Protein AF-A0A8T6Y3Q6-F1 (afdb_monomer_lite)

Sequence (61 aa):
LCRDGLIEAVGEVEELEDLAKEGDSRFDCGELTLVPGFIDSHCHFVSMGLKALRVDLNEAR

Secondary structure (DSSP, 8-state):
-EETTEE---S-HHHHHTT--TTPPP---TTPPP-PPP--SS--HHHHHHHHHSPP-TT--

Foldseek 3Di:
DDDPNGDPDDDDPVVVVVVDDVPDDDDDPDPDDDDDDDDPPDDPVVVVVVVVPDDDCVPVD

Radius of gyration: 20.44 Å; chains: 1; bounding box: 45×22×47 Å

pLDDT: mean 94.81, std 4.74, range [63.28, 97.69]

Structure (mmCIF, N/CA/C/O backbone):
data_AF-A0A8T6Y3Q6-F1
#
_entry.id   AF-A0A8T6Y3Q6-F1
#
loop_
_atom_site.group_PDB
_atom_site.id
_atom_site.type_symbol
_atom_site.label_atom_id
_atom_site.label_alt_id
_atom_site.label_comp_id
_atom_site.label_asym_id
_atom_site.label_entity_id
_atom_site.label_seq_id
_atom_site.pdbx_PDB_ins_code
_atom_site.Cartn_x
_atom_site.Cartn_y
_atom_site.Cartn_z
_atom_site.occupancy
_atom_site.B_iso_or_equiv
_atom_site.auth_seq_id
_atom_site.auth_comp_id
_atom_site.auth_asym_id
_atom_site.auth_atom_id
_atom_site.pdbx_PDB_model_num
ATOM 1 N N . LEU A 1 1 ? -5.988 -2.412 11.019 1.00 94.44 1 LEU A N 1
ATOM 2 C CA . LEU A 1 1 ? -6.716 -3.688 10.819 1.00 94.44 1 LEU A CA 1
ATOM 3 C C . LEU A 1 1 ? -7.099 -3.824 9.349 1.00 94.44 1 LEU A C 1
ATOM 5 O O . LEU A 1 1 ? -7.591 -2.856 8.774 1.00 94.44 1 LEU A O 1
ATOM 9 N N . CYS A 1 2 ? -6.876 -4.992 8.746 1.00 96.19 2 CYS A N 1
ATOM 10 C CA . CYS A 1 2 ? -7.240 -5.255 7.351 1.00 96.19 2 CYS A CA 1
ATOM 11 C C . CYS A 1 2 ? -8.062 -6.540 7.253 1.00 96.19 2 CYS A C 1
ATOM 13 O O . CYS A 1 2 ? -7.761 -7.514 7.942 1.00 96.19 2 CYS A O 1
ATOM 15 N N . ARG A 1 3 ? -9.062 -6.553 6.370 1.00 95.88 3 ARG A N 1
ATOM 16 C CA . ARG A 1 3 ? -9.928 -7.710 6.117 1.00 95.88 3 ARG A CA 1
ATOM 17 C C . ARG A 1 3 ? -10.323 -7.728 4.646 1.00 95.88 3 ARG A C 1
ATOM 19 O O . ARG A 1 3 ? -10.541 -6.673 4.059 1.00 95.88 3 ARG A O 1
ATOM 26 N N . ASP A 1 4 ? -10.329 -8.910 4.034 1.00 95.56 4 ASP A N 1
ATOM 27 C CA . ASP A 1 4 ? -10.720 -9.110 2.628 1.00 95.56 4 ASP A CA 1
ATOM 28 C C . ASP A 1 4 ? -9.994 -8.187 1.625 1.00 95.56 4 ASP A C 1
ATOM 30 O O . ASP A 1 4 ? -10.561 -7.723 0.638 1.00 95.56 4 ASP A O 1
ATOM 34 N N . GLY A 1 5 ? -8.710 -7.903 1.884 1.00 95.94 5 GLY A N 1
ATOM 35 C CA . GLY A 1 5 ? -7.878 -7.035 1.041 1.00 95.94 5 GLY A CA 1
ATOM 36 C C . GLY A 1 5 ? -8.153 -5.533 1.183 1.00 95.94 5 GLY A C 1
ATOM 37 O O . GLY A 1 5 ? -7.596 -4.744 0.421 1.00 95.94 5 GLY A O 1
ATOM 38 N N . LEU A 1 6 ? -8.977 -5.126 2.150 1.00 97.44 6 LEU A N 1
ATOM 39 C CA . LEU A 1 6 ? -9.340 -3.737 2.418 1.00 97.44 6 LEU A CA 1
ATOM 40 C C . LEU A 1 6 ? -8.866 -3.294 3.806 1.00 97.44 6 LEU A C 1
ATOM 42 O O . LEU A 1 6 ? -8.687 -4.102 4.720 1.00 97.44 6 LEU A O 1
ATOM 46 N N . ILE A 1 7 ? -8.685 -1.984 3.961 1.00 97.12 7 ILE A N 1
ATOM 47 C CA . ILE A 1 7 ? -8.450 -1.356 5.263 1.00 97.12 7 ILE A CA 1
ATOM 48 C C . ILE A 1 7 ? -9.802 -1.260 5.976 1.00 97.12 7 ILE A C 1
ATOM 50 O O . ILE A 1 7 ? -10.692 -0.552 5.509 1.00 97.12 7 ILE A O 1
ATOM 54 N N . GLU A 1 8 ? -9.951 -1.976 7.091 1.00 96.88 8 GLU A N 1
ATOM 55 C CA . GLU A 1 8 ? -11.181 -1.989 7.899 1.00 96.88 8 GLU A CA 1
ATOM 56 C C . GLU A 1 8 ? -11.148 -0.890 8.972 1.00 96.88 8 GLU A C 1
ATOM 58 O O . GLU A 1 8 ? -12.144 -0.207 9.191 1.00 96.88 8 GLU A O 1
ATOM 63 N N . ALA A 1 9 ? -9.986 -0.678 9.603 1.00 97.19 9 ALA A N 1
ATOM 64 C CA . ALA A 1 9 ? -9.786 0.363 10.612 1.00 97.19 9 ALA A CA 1
ATOM 65 C C . ALA A 1 9 ? -8.327 0.844 10.670 1.00 97.19 9 ALA A C 1
ATOM 67 O O . ALA A 1 9 ? -7.388 0.065 10.445 1.00 97.19 9 ALA A O 1
ATOM 68 N N . VAL A 1 10 ? -8.156 2.120 11.024 1.00 97.06 10 VAL A N 1
ATOM 69 C CA . VAL A 1 10 ? -6.880 2.811 11.269 1.00 97.06 10 VAL A CA 1
ATOM 70 C C . VAL A 1 10 ? -7.010 3.558 12.595 1.00 97.06 10 VAL A C 1
ATOM 72 O O . VAL A 1 10 ? -8.013 4.239 12.794 1.00 97.06 10 VAL A O 1
ATOM 75 N N . GLY A 1 11 ? -6.022 3.432 13.477 1.00 96.19 11 GLY A N 1
ATOM 76 C CA . GLY A 1 11 ? -6.054 4.007 14.822 1.00 96.19 11 GLY A CA 1
ATOM 77 C C . GLY A 1 11 ? -4.832 3.594 15.636 1.00 96.19 11 GLY A C 1
ATOM 78 O O . GLY A 1 11 ? -3.872 3.057 15.070 1.00 96.19 11 GLY A O 1
ATOM 79 N N . GLU A 1 12 ? -4.893 3.841 16.942 1.00 97.12 12 GLU A N 1
ATOM 80 C CA . GLU A 1 12 ? -3.865 3.402 17.891 1.00 97.12 12 GLU A CA 1
ATOM 81 C C . GLU A 1 12 ? -3.865 1.872 18.029 1.00 97.12 12 GLU A C 1
ATOM 83 O O . GLU A 1 12 ? -4.865 1.203 17.755 1.00 97.12 12 GLU A O 1
ATOM 88 N N . VAL A 1 13 ? -2.736 1.289 18.443 1.00 94.19 13 VAL A N 1
ATOM 89 C CA . VAL A 1 13 ? -2.588 -0.177 18.506 1.00 94.19 13 VAL A CA 1
ATOM 90 C C . VAL A 1 13 ? -3.622 -0.787 19.445 1.00 94.19 13 VAL A C 1
ATOM 92 O O . VAL A 1 13 ? -4.268 -1.763 19.080 1.00 94.19 13 VAL A O 1
ATOM 95 N N . GLU A 1 14 ? -3.821 -0.191 20.617 1.00 95.19 14 GLU A N 1
ATOM 96 C CA . GLU A 1 14 ? -4.755 -0.677 21.630 1.00 95.19 14 GLU A CA 1
ATOM 97 C C . GLU A 1 14 ? -6.197 -0.718 21.102 1.00 95.19 14 GLU A C 1
ATOM 99 O O . GLU A 1 14 ? -6.896 -1.710 21.297 1.00 95.19 14 GLU A O 1
ATOM 104 N N . GLU A 1 15 ? -6.620 0.308 20.356 1.00 95.69 15 GLU A N 1
ATOM 105 C CA . GLU A 1 15 ? -7.958 0.373 19.748 1.00 95.69 15 GLU A CA 1
ATOM 106 C C . GLU A 1 15 ? -8.156 -0.708 18.676 1.00 95.69 15 GLU A C 1
ATOM 108 O O . GLU A 1 15 ? -9.260 -1.217 18.483 1.00 95.69 15 GLU A O 1
ATOM 113 N N .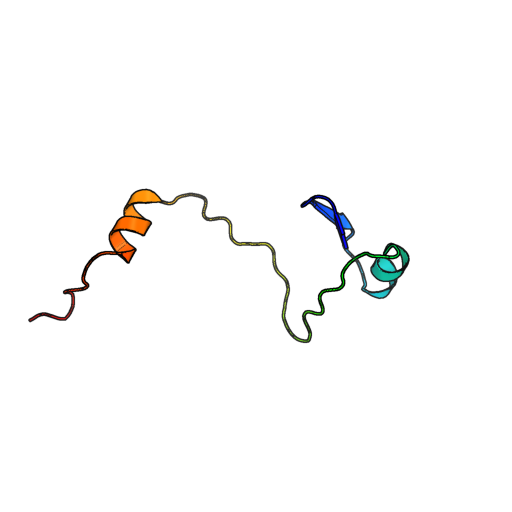 LEU A 1 16 ? -7.090 -1.055 17.950 1.00 95.44 16 LEU A N 1
ATOM 114 C CA . LEU A 1 16 ? -7.133 -2.077 16.907 1.00 95.44 16 LEU A CA 1
ATOM 115 C C . LEU A 1 16 ? -7.114 -3.499 17.478 1.00 95.44 16 LEU A C 1
ATOM 117 O O . LEU A 1 16 ? -7.725 -4.384 16.878 1.00 95.44 16 LEU A O 1
ATOM 121 N N . GLU A 1 17 ? -6.437 -3.723 18.606 1.00 93.25 17 GLU A N 1
ATOM 122 C CA . GLU A 1 17 ? -6.415 -5.018 19.299 1.00 93.25 17 GLU A CA 1
ATOM 123 C C . GLU A 1 17 ? -7.807 -5.369 19.859 1.00 93.25 17 GLU A C 1
ATOM 125 O O . GLU A 1 17 ? -8.230 -6.518 19.750 1.00 93.25 17 GLU A O 1
ATOM 130 N N . ASP A 1 18 ? -8.582 -4.385 20.332 1.00 95.44 18 ASP A N 1
ATOM 131 C CA . ASP A 1 18 ? -9.980 -4.588 20.758 1.00 95.44 18 ASP A CA 1
ATOM 132 C C . ASP A 1 18 ? -10.909 -5.037 19.608 1.00 95.44 18 ASP A C 1
ATOM 134 O O . ASP A 1 18 ? -11.949 -5.663 19.834 1.00 95.44 18 ASP A O 1
ATOM 138 N N . LEU A 1 19 ? -10.547 -4.720 18.359 1.00 95.38 19 LEU A N 1
ATOM 139 C CA . LEU A 1 19 ? -11.280 -5.117 17.151 1.00 95.38 19 LEU A CA 1
ATOM 140 C C . LEU A 1 19 ? -10.796 -6.454 16.563 1.00 95.38 19 LEU A C 1
ATOM 142 O O . LEU A 1 19 ? -11.453 -6.998 15.665 1.00 95.38 19 LEU A O 1
ATOM 146 N N . ALA A 1 20 ? -9.659 -6.975 17.030 1.00 94.06 20 ALA A N 1
ATOM 147 C CA . ALA A 1 20 ? -9.095 -8.226 16.548 1.00 94.06 20 ALA A CA 1
ATOM 148 C C . ALA A 1 20 ? -9.945 -9.423 17.000 1.00 94.06 20 ALA A C 1
ATOM 150 O O . ALA A 1 20 ? -10.468 -9.477 18.113 1.00 94.06 20 ALA A O 1
ATOM 151 N N . LYS A 1 21 ? -10.095 -10.411 16.116 1.00 94.38 21 LYS A N 1
ATOM 152 C CA . LYS A 1 21 ? -10.852 -11.641 16.387 1.00 94.38 21 LYS A CA 1
ATOM 153 C C . LYS A 1 21 ? -9.904 -12.810 16.608 1.00 94.38 21 LYS A C 1
ATOM 155 O O . LYS A 1 21 ? -8.785 -12.831 16.097 1.00 94.38 21 LYS A O 1
ATOM 160 N N . GLU A 1 22 ? -10.375 -13.825 17.328 1.00 94.12 22 GLU A N 1
ATOM 161 C CA . GLU A 1 22 ? -9.641 -15.084 17.459 1.00 94.12 22 GLU A CA 1
ATOM 162 C C . GLU A 1 22 ? -9.319 -15.657 16.068 1.00 94.12 22 GLU A C 1
ATOM 164 O O . GLU A 1 22 ? -10.208 -15.838 15.234 1.00 94.12 22 GLU A O 1
ATOM 169 N N . GLY A 1 23 ? -8.033 -15.912 15.817 1.00 92.94 23 GLY A N 1
ATOM 170 C CA . GLY A 1 23 ? -7.527 -16.395 14.530 1.00 92.94 23 GLY A CA 1
ATOM 171 C C . GLY A 1 23 ? -7.055 -15.311 13.553 1.00 92.94 23 GLY A C 1
ATOM 172 O O . GLY A 1 23 ? -6.463 -15.670 12.534 1.00 92.94 23 GLY A O 1
ATOM 173 N N . ASP A 1 24 ? -7.250 -14.017 13.841 1.00 95.19 24 ASP A N 1
ATOM 174 C CA . ASP A 1 24 ? -6.637 -12.945 13.046 1.00 95.19 24 ASP A CA 1
ATOM 175 C C . ASP A 1 24 ? -5.096 -12.993 13.198 1.00 95.19 24 ASP A C 1
ATOM 177 O O . ASP A 1 24 ? -4.550 -13.290 14.263 1.00 95.19 24 ASP A O 1
ATOM 181 N N . SER A 1 25 ? -4.364 -12.717 12.114 1.00 94.62 25 SER A N 1
ATOM 182 C CA . SER A 1 25 ? -2.896 -12.702 12.120 1.00 94.62 25 SER A CA 1
ATOM 183 C C . SER A 1 25 ? -2.343 -11.320 12.462 1.00 94.62 25 SER A C 1
ATOM 185 O O . SER A 1 25 ? -2.791 -10.323 11.893 1.00 94.62 25 SER A O 1
ATOM 187 N N . ARG A 1 26 ? -1.296 -11.265 13.293 1.00 94.38 26 ARG A N 1
ATOM 188 C CA . ARG A 1 26 ? -0.580 -10.028 13.640 1.00 94.38 26 ARG A CA 1
ATOM 189 C C . ARG A 1 26 ? 0.737 -9.924 12.874 1.00 94.38 26 ARG A C 1
ATOM 191 O O . ARG A 1 26 ? 1.510 -10.879 12.835 1.00 94.38 26 ARG A O 1
ATOM 198 N N . PHE A 1 27 ? 0.998 -8.752 12.303 1.00 94.81 27 PHE A N 1
ATOM 199 C CA . PHE A 1 27 ? 2.280 -8.407 11.694 1.00 94.81 27 PHE A CA 1
ATOM 200 C C . PHE A 1 27 ? 2.881 -7.214 12.442 1.00 94.81 27 PHE A C 1
ATOM 202 O O . PHE A 1 27 ? 2.320 -6.122 12.408 1.00 94.81 27 PHE A O 1
ATOM 209 N N . ASP A 1 28 ? 3.992 -7.440 13.143 1.00 94.75 28 ASP A N 1
ATOM 210 C CA . ASP A 1 28 ? 4.707 -6.410 13.898 1.00 94.75 28 ASP A CA 1
ATOM 211 C C . ASP A 1 28 ? 5.778 -5.761 13.010 1.00 94.75 28 ASP A C 1
ATOM 213 O O . ASP A 1 28 ? 6.724 -6.420 12.573 1.00 94.75 28 ASP A O 1
ATOM 217 N N . CYS A 1 29 ? 5.610 -4.471 12.719 1.00 95.81 29 CYS A N 1
ATOM 218 C CA . CYS A 1 29 ? 6.544 -3.704 11.897 1.00 95.81 29 CYS A CA 1
ATOM 219 C C . CYS A 1 29 ? 7.810 -3.269 12.660 1.00 95.81 29 CYS A C 1
ATOM 221 O O . CYS A 1 29 ? 8.744 -2.773 12.026 1.00 95.81 29 CYS A O 1
ATOM 223 N N . GLY A 1 30 ? 7.866 -3.421 13.988 1.00 96.06 30 GLY A N 1
ATOM 224 C CA . GLY A 1 30 ? 8.960 -2.904 14.811 1.00 96.06 30 GLY A CA 1
ATOM 225 C C . GLY A 1 30 ? 9.154 -1.394 14.628 1.00 96.06 30 GLY A C 1
ATOM 226 O O .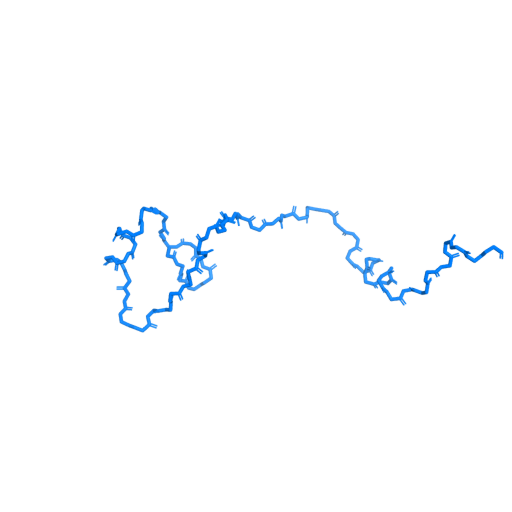 GLY A 1 30 ? 8.202 -0.623 14.690 1.00 96.06 30 GLY A O 1
ATOM 227 N N . GLU A 1 31 ? 10.391 -0.965 14.364 1.00 97.44 31 GLU A N 1
ATOM 228 C CA . GLU A 1 31 ? 10.746 0.451 14.142 1.00 97.44 31 GLU A CA 1
ATOM 229 C C . GLU A 1 31 ? 10.518 0.932 12.692 1.00 97.44 31 GLU A C 1
ATOM 231 O O . GLU A 1 31 ? 10.929 2.034 12.320 1.00 97.44 31 GLU A O 1
ATOM 236 N N . LEU A 1 32 ? 9.896 0.115 11.836 1.00 97.62 32 LEU A N 1
ATOM 237 C CA . LEU A 1 32 ? 9.654 0.469 10.438 1.00 97.62 32 LEU A CA 1
ATOM 238 C C . LEU A 1 32 ? 8.399 1.332 10.276 1.00 97.62 32 LEU A C 1
ATOM 240 O O . LEU A 1 32 ? 7.398 1.169 10.969 1.00 97.62 32 LEU A O 1
ATOM 244 N N . THR A 1 33 ? 8.423 2.220 9.282 1.00 97.25 33 THR A N 1
ATOM 245 C CA . THR A 1 33 ? 7.248 3.008 8.888 1.00 97.25 33 THR A CA 1
ATOM 246 C C . THR A 1 33 ? 6.432 2.265 7.834 1.00 97.25 33 THR A C 1
ATOM 248 O O . THR A 1 33 ? 6.944 1.947 6.759 1.00 97.25 33 THR A O 1
ATOM 251 N N . LEU A 1 34 ? 5.146 2.039 8.110 1.00 96.19 34 LEU A N 1
ATOM 252 C CA . LEU A 1 34 ? 4.186 1.559 7.119 1.00 96.19 34 LEU A CA 1
ATOM 253 C C . LEU A 1 34 ? 3.608 2.746 6.338 1.00 96.19 34 LEU A C 1
ATOM 255 O O . LEU A 1 34 ? 3.093 3.695 6.926 1.00 96.19 34 LEU A O 1
ATOM 259 N N . VAL A 1 35 ? 3.669 2.678 5.010 1.00 97.69 35 VAL A N 1
ATOM 260 C CA . VAL A 1 35 ? 3.118 3.692 4.099 1.00 97.69 35 VAL A CA 1
ATOM 261 C C . VAL A 1 35 ? 2.240 3.030 3.036 1.00 97.69 35 VAL A C 1
ATOM 263 O O . VAL A 1 35 ? 2.398 1.833 2.780 1.00 97.69 35 VAL A O 1
ATOM 266 N N . PRO A 1 36 ? 1.328 3.774 2.383 1.00 97.38 36 PRO A N 1
ATOM 267 C CA . PRO A 1 36 ? 0.630 3.270 1.208 1.00 97.38 36 PRO A CA 1
ATOM 268 C C . PRO A 1 36 ? 1.611 2.816 0.121 1.00 97.38 36 PRO A C 1
ATOM 270 O O . PRO A 1 36 ? 2.660 3.430 -0.080 1.00 97.38 36 PRO A O 1
ATOM 273 N N . GLY A 1 37 ? 1.250 1.757 -0.608 1.00 97.06 37 GLY A N 1
ATOM 274 C CA 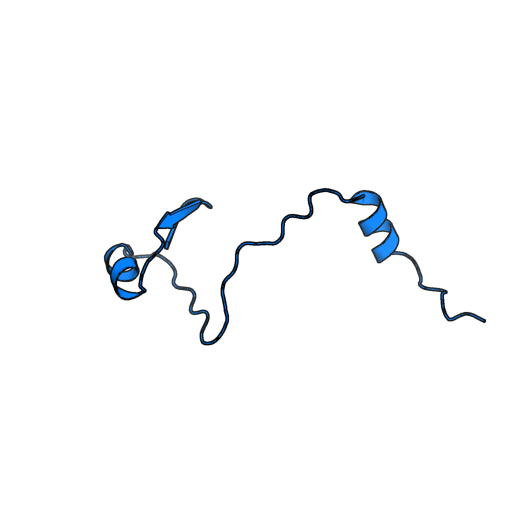. GLY A 1 37 ? 2.027 1.311 -1.762 1.00 97.06 37 GLY A CA 1
ATOM 275 C C . GLY A 1 37 ? 2.117 2.400 -2.834 1.00 97.06 37 GLY A C 1
ATOM 276 O O . GLY A 1 37 ? 1.163 3.148 -3.055 1.00 97.06 37 GLY A O 1
ATOM 277 N N . PHE A 1 38 ? 3.262 2.488 -3.514 1.00 97.12 38 PHE A N 1
ATOM 278 C CA . PHE A 1 38 ? 3.427 3.436 -4.611 1.00 97.12 38 PHE A CA 1
ATOM 279 C C . PHE A 1 38 ? 2.496 3.102 -5.778 1.00 97.12 38 PHE A C 1
ATOM 281 O O . PHE A 1 38 ? 2.367 1.944 -6.177 1.00 97.12 38 PHE A O 1
ATOM 288 N N . ILE A 1 39 ? 1.895 4.142 -6.354 1.00 97.38 39 ILE A N 1
ATOM 289 C CA . ILE A 1 39 ? 1.106 4.042 -7.579 1.00 97.38 39 ILE A CA 1
ATOM 290 C C . ILE A 1 39 ? 1.954 4.590 -8.723 1.00 97.38 39 ILE A C 1
ATOM 292 O O . ILE A 1 39 ? 2.156 5.800 -8.828 1.00 97.38 39 ILE A O 1
ATOM 296 N N . ASP A 1 40 ? 2.431 3.697 -9.587 1.00 96.50 40 ASP A N 1
ATOM 297 C CA . ASP A 1 40 ? 2.970 4.080 -10.890 1.00 96.50 40 ASP A CA 1
ATOM 298 C C . ASP A 1 40 ? 1.798 4.297 -11.857 1.00 96.50 40 ASP A C 1
ATOM 300 O O . ASP A 1 40 ? 1.170 3.349 -12.335 1.00 96.50 40 ASP A O 1
ATOM 304 N N . SER A 1 41 ? 1.458 5.564 -12.095 1.00 97.19 41 SER A N 1
ATOM 305 C CA . SER A 1 41 ? 0.320 5.945 -12.936 1.00 97.19 41 SER A CA 1
ATOM 306 C C . SER A 1 41 ? 0.585 5.767 -14.430 1.00 97.19 41 SER A C 1
ATOM 308 O O . SER A 1 41 ? -0.360 5.802 -15.223 1.00 97.19 41 SER A O 1
ATOM 310 N N . HIS A 1 42 ? 1.844 5.591 -14.836 1.00 97.38 42 HIS A N 1
ATOM 311 C CA . HIS A 1 42 ? 2.194 5.463 -16.238 1.00 97.38 42 HIS A CA 1
ATOM 312 C C . HIS A 1 42 ? 3.494 4.685 -16.433 1.00 97.38 42 HIS A C 1
ATOM 314 O O . HIS A 1 42 ? 4.593 5.238 -16.369 1.00 97.38 42 HIS A O 1
ATOM 320 N N . CYS A 1 43 ? 3.354 3.420 -16.828 1.00 94.94 43 CYS A N 1
ATOM 321 C CA . CYS A 1 43 ? 4.483 2.577 -17.183 1.00 94.94 43 CYS A CA 1
ATOM 322 C C . CYS A 1 43 ? 4.310 1.906 -18.550 1.00 94.94 43 CYS A C 1
ATOM 324 O O . CYS A 1 43 ? 3.216 1.525 -18.973 1.00 94.94 43 CYS A O 1
ATOM 326 N N . HIS A 1 44 ? 5.432 1.682 -19.234 1.00 96.94 44 HIS A N 1
ATOM 327 C CA . HIS A 1 44 ? 5.492 0.758 -20.364 1.00 96.94 44 HIS A CA 1
ATOM 328 C C . HIS A 1 44 ? 5.819 -0.646 -19.847 1.00 96.94 44 HIS A C 1
ATOM 330 O O . HIS A 1 44 ? 6.949 -1.113 -19.994 1.00 96.94 44 HIS A O 1
ATOM 336 N N . PHE A 1 45 ? 4.837 -1.309 -19.231 1.00 95.25 45 PHE A N 1
ATOM 337 C CA . PHE A 1 45 ? 5.036 -2.558 -18.483 1.00 95.25 45 PHE A CA 1
ATOM 338 C C . PHE A 1 45 ? 5.795 -3.647 -19.267 1.00 95.25 45 PHE A C 1
ATOM 340 O O . PHE A 1 45 ? 6.785 -4.195 -18.786 1.00 95.25 45 PHE A O 1
ATOM 347 N N . VAL A 1 46 ? 5.409 -3.903 -20.524 1.00 96.69 46 VAL A N 1
ATOM 348 C CA . VAL A 1 46 ? 6.092 -4.892 -21.387 1.00 96.69 46 VAL A CA 1
ATOM 349 C C . VAL A 1 46 ? 7.543 -4.488 -21.661 1.00 96.69 46 VAL A C 1
ATOM 351 O O . VAL A 1 46 ? 8.459 -5.299 -21.528 1.00 96.69 46 VAL A O 1
ATOM 354 N N . SER A 1 47 ? 7.772 -3.218 -22.001 1.00 96.38 47 SER A N 1
ATOM 355 C CA . SER A 1 47 ? 9.116 -2.697 -22.256 1.00 96.38 47 SER A CA 1
ATOM 356 C C . SER A 1 47 ? 9.997 -2.737 -21.007 1.00 96.38 47 SER A C 1
ATOM 358 O O . SER A 1 47 ? 11.203 -2.923 -21.138 1.00 96.38 47 SER A O 1
ATOM 360 N N . MET A 1 48 ? 9.431 -2.581 -19.805 1.00 95.38 48 MET A N 1
ATOM 361 C CA . MET A 1 48 ? 10.168 -2.758 -18.549 1.00 95.38 48 MET A CA 1
ATOM 362 C C . MET A 1 48 ? 10.659 -4.198 -18.393 1.00 95.38 48 MET A C 1
ATOM 364 O O . MET A 1 48 ? 11.842 -4.401 -18.133 1.00 95.38 48 MET A O 1
ATOM 368 N N . GLY A 1 49 ? 9.793 -5.187 -18.634 1.00 95.25 49 GLY A N 1
ATOM 369 C CA . GLY A 1 49 ? 10.176 -6.601 -18.591 1.00 95.25 49 GLY A CA 1
ATOM 370 C C . GLY A 1 49 ? 11.280 -6.942 -19.597 1.00 95.25 49 GLY A C 1
ATOM 371 O O . GLY A 1 49 ? 12.295 -7.530 -19.232 1.00 95.25 49 GLY A O 1
ATOM 372 N N . LEU A 1 50 ? 11.143 -6.491 -20.849 1.00 96.50 50 LEU A N 1
ATOM 373 C CA . LEU A 1 50 ? 12.177 -6.689 -21.874 1.00 96.50 50 LEU A CA 1
ATOM 374 C C . LEU A 1 50 ? 13.508 -6.022 -21.494 1.00 96.50 50 LEU A C 1
ATOM 376 O O . LEU A 1 50 ? 14.572 -6.595 -21.720 1.00 96.50 50 LEU A O 1
ATOM 380 N N . LYS A 1 51 ? 13.464 -4.828 -20.887 1.00 94.25 51 LYS A N 1
ATOM 381 C CA . LYS A 1 51 ? 14.664 -4.139 -20.392 1.00 94.25 51 LYS A CA 1
ATOM 382 C C . LYS A 1 51 ? 15.328 -4.865 -19.224 1.00 94.25 51 LYS A C 1
ATOM 384 O O . LYS A 1 51 ? 16.543 -4.774 -19.117 1.00 94.25 51 LYS A O 1
ATOM 389 N N . ALA A 1 52 ? 14.575 -5.564 -18.378 1.00 95.12 52 ALA A N 1
ATOM 390 C CA . ALA A 1 52 ? 15.133 -6.336 -17.268 1.00 95.12 52 ALA A CA 1
ATOM 391 C C . ALA A 1 52 ? 15.841 -7.626 -17.728 1.00 95.12 52 ALA A C 1
ATOM 393 O O . ALA A 1 52 ? 16.727 -8.114 -1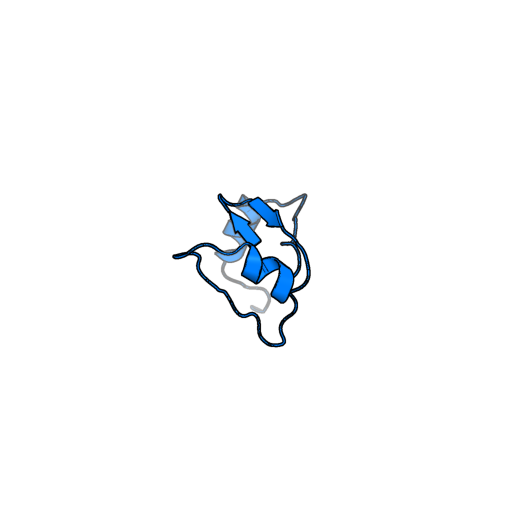7.036 1.00 95.12 52 ALA A O 1
ATOM 394 N N . LEU A 1 53 ? 15.470 -8.166 -18.896 1.00 95.81 53 LEU A N 1
ATOM 395 C CA . LEU A 1 53 ? 16.042 -9.397 -19.461 1.00 95.81 53 LEU A CA 1
ATOM 396 C C . LEU A 1 53 ? 17.197 -9.156 -20.442 1.00 95.81 53 LEU A C 1
ATOM 398 O O . LEU A 1 53 ? 17.839 -10.109 -20.884 1.00 95.81 53 LEU A O 1
ATOM 402 N N . ARG A 1 54 ? 17.441 -7.905 -20.841 1.00 93.69 54 ARG A N 1
ATOM 403 C CA . ARG A 1 54 ? 18.486 -7.591 -21.821 1.00 93.69 54 ARG A CA 1
ATOM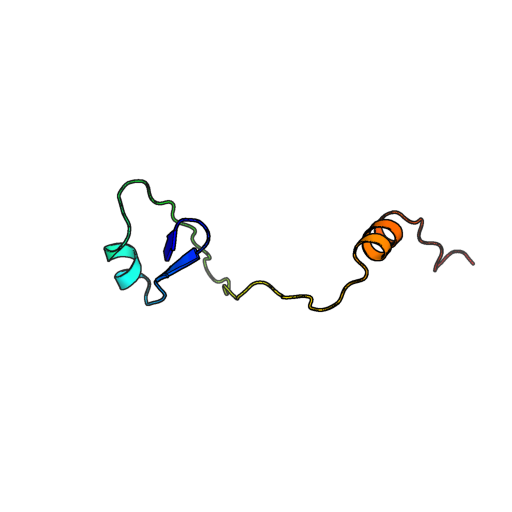 404 C C . ARG A 1 54 ? 19.873 -7.730 -21.196 1.00 93.69 54 ARG A C 1
ATOM 406 O O . ARG A 1 54 ? 20.076 -7.393 -20.034 1.00 93.69 54 ARG A O 1
ATOM 413 N N . VAL A 1 55 ? 20.845 -8.133 -22.008 1.00 94.38 55 VAL A N 1
ATOM 414 C CA . VAL A 1 55 ? 22.261 -7.999 -21.650 1.00 94.38 55 VAL A CA 1
ATOM 415 C C . VAL A 1 55 ? 22.602 -6.510 -21.577 1.00 94.38 55 VAL A C 1
ATOM 417 O O . VAL A 1 55 ? 22.303 -5.762 -22.511 1.00 94.38 55 VAL A O 1
ATOM 420 N N . ASP A 1 56 ? 23.204 -6.080 -20.469 1.00 93.19 56 ASP A N 1
ATOM 421 C CA . ASP A 1 56 ? 23.720 -4.721 -20.330 1.00 93.19 56 ASP A CA 1
ATOM 422 C C . ASP A 1 56 ? 25.099 -4.619 -20.998 1.00 93.19 56 ASP A C 1
ATOM 424 O O . ASP A 1 56 ? 26.039 -5.314 -20.618 1.00 93.19 56 ASP A O 1
ATOM 428 N N . LEU A 1 57 ? 25.199 -3.772 -22.022 1.00 93.69 57 LEU A N 1
ATOM 429 C CA . LEU A 1 57 ? 26.429 -3.510 -22.772 1.00 93.69 57 LEU A CA 1
ATOM 430 C C . LEU A 1 57 ? 26.948 -2.080 -22.552 1.00 93.69 57 LEU A C 1
ATOM 432 O O . LEU A 1 57 ? 27.822 -1.642 -23.293 1.00 93.69 57 LEU A O 1
ATOM 436 N N . ASN A 1 58 ? 26.428 -1.340 -21.565 1.00 92.00 58 ASN A N 1
ATOM 437 C CA . ASN A 1 58 ? 26.771 0.072 -21.356 1.00 92.00 58 ASN A CA 1
ATOM 438 C C . ASN A 1 58 ? 28.275 0.311 -21.096 1.00 92.00 58 ASN A C 1
ATOM 440 O O . ASN A 1 58 ? 28.769 1.390 -21.403 1.00 92.00 58 ASN A O 1
ATOM 444 N N . GLU A 1 59 ? 29.006 -0.694 -20.602 1.00 91.62 59 GLU A N 1
ATOM 445 C CA . GLU A 1 59 ? 30.450 -0.624 -20.306 1.00 91.62 59 GLU A CA 1
ATOM 446 C C . GLU A 1 59 ? 31.331 -1.377 -21.327 1.00 91.62 59 GLU A C 1
ATOM 448 O O . GLU A 1 5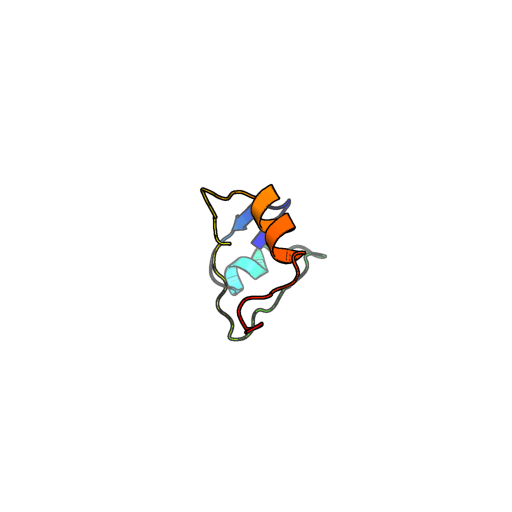9 ? 32.550 -1.460 -21.169 1.00 91.62 59 GLU A O 1
ATOM 453 N N . ALA A 1 60 ? 30.741 -1.958 -22.377 1.00 80.19 60 ALA A N 1
ATOM 454 C CA . ALA A 1 60 ? 31.485 -2.697 -23.395 1.00 80.19 60 ALA A CA 1
ATOM 455 C C . ALA A 1 60 ? 32.088 -1.714 -24.411 1.00 80.19 60 ALA A C 1
ATOM 457 O O . ALA A 1 60 ? 31.480 -1.407 -25.438 1.00 80.19 60 ALA A O 1
ATOM 458 N N . ARG A 1 61 ? 33.266 -1.182 -24.081 1.00 63.28 61 ARG A N 1
ATOM 459 C CA . ARG A 1 61 ? 34.079 -0.358 -24.980 1.00 63.28 61 ARG A CA 1
ATOM 460 C C . ARG A 1 61 ? 35.066 -1.195 -25.786 1.00 63.28 61 ARG A C 1
ATOM 462 O O . ARG A 1 61 ? 35.648 -2.136 -25.206 1.00 63.28 61 ARG A O 1
#